Protein AF-A0A819ZBG8-F1 (afdb_monomer_lite)

InterPro domains:
  IPR000905 Gcp-like domain [PF00814] (15-69)

Organism: NCBI:txid392033

Radius of gyration: 13.38 Å; chains: 1; bounding box: 28×36×33 Å

Structure (mmCIF, N/CA/C/O backbone):
data_AF-A0A819ZBG8-F1
#
_entry.id   AF-A0A819ZBG8-F1
#
loop_
_atom_site.group_PDB
_atom_site.id
_atom_site.type_symbol
_atom_site.label_atom_id
_atom_site.label_alt_id
_atom_site.label_comp_id
_atom_site.label_asym_id
_atom_site.label_entity_id
_atom_site.label_seq_id
_atom_site.pdbx_PDB_ins_code
_atom_site.Cartn_x
_atom_site.Cartn_y
_atom_site.Cartn_z
_atom_site.occupancy
_atom_site.B_iso_or_equiv
_atom_site.auth_seq_id
_atom_site.auth_comp_id
_atom_site.auth_asym_id
_atom_site.auth_atom_id
_atom_site.pdbx_PDB_model_num
ATOM 1 N N . MET A 1 1 ? 1.349 27.763 -11.290 1.00 38.84 1 MET A N 1
ATOM 2 C CA . MET A 1 1 ? 1.770 26.781 -10.274 1.00 38.84 1 MET A CA 1
ATOM 3 C C . MET A 1 1 ? 0.528 26.492 -9.439 1.00 38.84 1 MET A C 1
ATOM 5 O O . MET A 1 1 ? 0.170 27.329 -8.629 1.00 38.84 1 MET A O 1
ATOM 9 N N . LYS A 1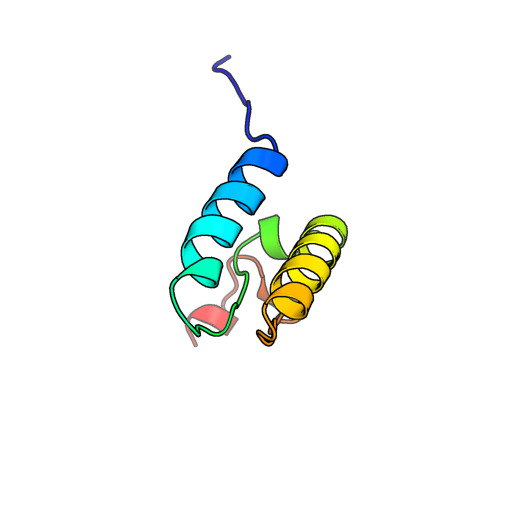 2 ? -0.258 25.471 -9.810 1.00 40.66 2 LYS A N 1
ATOM 10 C CA . LYS A 1 2 ? -1.575 25.182 -9.208 1.00 40.66 2 LYS A CA 1
ATOM 11 C C . LYS A 1 2 ? -1.407 24.138 -8.107 1.00 40.66 2 LYS A C 1
ATOM 13 O O . LYS A 1 2 ? -0.589 23.235 -8.255 1.00 40.66 2 LYS A O 1
ATOM 18 N N . ASP A 1 3 ? -2.153 24.331 -7.032 1.00 41.59 3 ASP A N 1
ATOM 19 C CA . ASP A 1 3 ? -2.058 23.660 -5.740 1.00 41.59 3 ASP A CA 1
ATOM 20 C C . ASP A 1 3 ? -1.951 22.132 -5.840 1.00 41.59 3 ASP A C 1
ATOM 22 O O . ASP A 1 3 ? -2.901 21.430 -6.178 1.00 41.59 3 ASP A O 1
ATOM 26 N N . CYS A 1 4 ? -0.763 21.617 -5.524 1.00 42.25 4 CYS A N 1
ATOM 27 C CA . CYS A 1 4 ? -0.485 20.193 -5.379 1.00 42.25 4 CYS A CA 1
ATOM 28 C C . CYS A 1 4 ? -0.740 19.787 -3.918 1.00 42.25 4 CYS A C 1
ATOM 30 O O . CYS A 1 4 ? 0.184 19.519 -3.157 1.00 42.25 4 CYS A O 1
ATOM 32 N N . SER A 1 5 ? -2.000 19.815 -3.486 1.00 44.53 5 SER A N 1
ATOM 33 C CA . SER A 1 5 ? -2.429 19.398 -2.144 1.00 44.53 5 SER A CA 1
ATOM 34 C C . SER A 1 5 ? -2.974 17.965 -2.147 1.00 44.53 5 SER A C 1
ATOM 36 O O . SER A 1 5 ? -4.019 17.670 -1.567 1.00 44.53 5 SER A O 1
ATOM 38 N N . PHE A 1 6 ? -2.244 17.036 -2.773 1.00 54.81 6 PHE A N 1
ATOM 39 C CA . PHE A 1 6 ? -2.481 15.604 -2.581 1.00 54.81 6 PHE A CA 1
ATOM 40 C C . PHE A 1 6 ? -1.952 15.197 -1.197 1.00 54.81 6 PHE A C 1
ATOM 42 O O . PHE A 1 6 ? -0.826 14.731 -1.042 1.00 54.81 6 PHE A O 1
ATOM 49 N N . SER A 1 7 ? -2.741 15.448 -0.152 1.00 65.50 7 SER A N 1
ATOM 50 C CA . SER A 1 7 ? -2.431 14.952 1.188 1.00 65.50 7 SER A CA 1
ATOM 51 C C . SER A 1 7 ? -2.823 13.480 1.259 1.00 65.50 7 SER A C 1
ATOM 53 O O . SER A 1 7 ? -4.002 13.155 1.155 1.00 65.50 7 SER A O 1
ATOM 55 N N . PHE A 1 8 ? -1.859 12.584 1.481 1.00 71.88 8 PHE A N 1
ATOM 56 C CA . PHE A 1 8 ? -2.098 11.145 1.685 1.00 71.88 8 PHE A CA 1
ATOM 57 C C . PHE A 1 8 ? -3.255 10.837 2.658 1.00 71.88 8 PHE A C 1
ATOM 59 O O . PHE A 1 8 ? -3.932 9.819 2.520 1.00 71.88 8 PHE A O 1
ATOM 66 N N . GLY A 1 9 ? -3.522 11.728 3.620 1.00 75.88 9 GLY A N 1
ATOM 67 C CA . GLY A 1 9 ? -4.629 11.588 4.565 1.00 75.88 9 GLY A CA 1
ATOM 68 C C . GLY A 1 9 ? -6.025 11.655 3.934 1.00 75.88 9 GLY A C 1
ATOM 69 O O . GLY A 1 9 ? -6.914 10.938 4.386 1.00 75.88 9 GLY A O 1
ATOM 70 N N . SER A 1 10 ? -6.238 12.462 2.888 1.00 82.69 10 SER A N 1
ATOM 71 C CA . SER A 1 10 ? -7.552 12.545 2.228 1.00 82.69 10 SER A CA 1
ATOM 72 C C . SER A 1 10 ? -7.846 11.313 1.371 1.00 82.69 10 SER A C 1
ATOM 74 O O . SER A 1 10 ? -8.994 10.890 1.275 1.00 82.69 10 SER A O 1
ATOM 76 N N . MET A 1 11 ? -6.813 10.696 0.795 1.00 85.19 11 MET A N 1
ATOM 77 C CA . MET A 1 11 ? -6.949 9.442 0.054 1.00 85.19 11 MET A CA 1
ATOM 78 C C . MET A 1 11 ? -7.355 8.292 0.984 1.00 85.19 11 MET A C 1
ATOM 80 O O . MET A 1 11 ? -8.318 7.579 0.707 1.00 85.19 11 MET A O 1
ATOM 84 N N . LEU A 1 12 ? -6.663 8.139 2.119 1.00 85.94 12 LEU A N 1
ATOM 85 C CA . LEU A 1 12 ? -6.969 7.081 3.086 1.00 85.94 12 LEU A CA 1
ATOM 86 C C . LEU A 1 12 ? -8.370 7.234 3.690 1.00 85.94 12 LEU A C 1
ATOM 88 O O . LEU A 1 12 ? -9.056 6.232 3.867 1.00 85.94 12 LEU A O 1
ATOM 92 N N . SER A 1 13 ? -8.829 8.461 3.958 1.00 86.62 13 SER A N 1
ATOM 93 C CA . SER A 1 13 ? -10.177 8.680 4.498 1.00 86.62 13 SER A CA 1
ATOM 94 C C . SER A 1 13 ? -11.283 8.334 3.496 1.00 86.62 13 SER A C 1
ATOM 96 O O . SER A 1 13 ? -12.320 7.794 3.884 1.00 86.62 13 SER A O 1
ATOM 98 N N . GLN A 1 14 ? -11.064 8.579 2.201 1.00 86.88 14 GLN A N 1
ATOM 99 C CA . GLN A 1 14 ? -11.991 8.148 1.152 1.00 86.88 14 GLN A CA 1
ATOM 100 C C . GLN A 1 14 ? -12.042 6.624 1.040 1.00 86.88 14 GLN A C 1
ATOM 102 O O . GLN A 1 14 ? -13.136 6.062 0.999 1.00 86.88 14 GLN A O 1
ATOM 107 N N . ILE A 1 15 ? -10.882 5.959 1.053 1.00 87.38 15 ILE A N 1
ATOM 108 C CA . ILE A 1 15 ? -10.799 4.492 1.028 1.00 87.38 15 ILE A CA 1
ATOM 109 C C . ILE A 1 15 ? -11.519 3.911 2.246 1.00 87.38 15 ILE A C 1
ATOM 111 O O . ILE A 1 15 ? -12.370 3.041 2.082 1.00 87.38 15 ILE A O 1
ATOM 115 N N . GLN A 1 16 ? -11.266 4.456 3.440 1.00 87.25 16 GLN A N 1
ATOM 116 C CA . GLN A 1 16 ? -11.935 4.059 4.680 1.00 87.25 16 GLN A CA 1
ATOM 117 C C . GLN A 1 16 ? -13.465 4.126 4.568 1.00 87.25 16 GLN A C 1
ATOM 119 O O . GLN A 1 16 ? -14.165 3.229 5.032 1.00 87.25 16 GLN A O 1
ATOM 124 N N . ARG A 1 17 ? -14.000 5.169 3.924 1.00 86.25 17 ARG A N 1
ATOM 125 C CA . ARG A 1 17 ? -15.449 5.320 3.732 1.00 86.25 17 ARG A CA 1
ATOM 126 C C . ARG A 1 17 ? -16.050 4.220 2.855 1.00 86.25 17 ARG A C 1
ATOM 128 O O . ARG A 1 17 ? -17.215 3.880 3.031 1.00 86.25 17 ARG A O 1
ATOM 135 N N . VAL A 1 18 ? -15.290 3.716 1.889 1.00 85.62 18 VAL A N 1
ATOM 136 C CA . VAL A 1 18 ? -15.752 2.698 0.939 1.00 85.62 18 VAL A CA 1
ATOM 137 C C . VAL A 1 18 ? -15.649 1.307 1.563 1.00 85.62 18 VAL A C 1
ATOM 139 O O . VAL A 1 18 ? -16.642 0.590 1.606 1.00 85.62 18 VAL A O 1
ATOM 142 N N . ILE A 1 19 ? -14.500 0.973 2.154 1.00 85.44 19 ILE A N 1
ATOM 143 C CA . ILE A 1 19 ? -14.286 -0.327 2.812 1.00 85.44 19 ILE A CA 1
ATOM 144 C C . ILE A 1 19 ? -15.125 -0.515 4.084 1.00 85.44 19 ILE A C 1
ATOM 146 O O . ILE A 1 19 ? -15.423 -1.636 4.467 1.00 85.44 19 ILE A O 1
ATOM 150 N N . GLY A 1 20 ? -15.515 0.572 4.758 1.00 80.38 20 GLY A N 1
ATOM 151 C CA . GLY A 1 20 ? -16.344 0.493 5.963 1.00 80.38 20 GLY A CA 1
ATOM 152 C C . GLY A 1 20 ? -17.804 0.119 5.692 1.00 80.38 20 GLY A C 1
ATOM 153 O O . GLY A 1 20 ? -18.511 -0.235 6.631 1.00 80.38 20 GLY A O 1
ATOM 154 N N . ASN A 1 21 ? -18.258 0.209 4.438 1.00 77.88 21 ASN A N 1
ATOM 155 C CA . ASN A 1 21 ? -19.647 -0.054 4.052 1.00 77.88 21 ASN 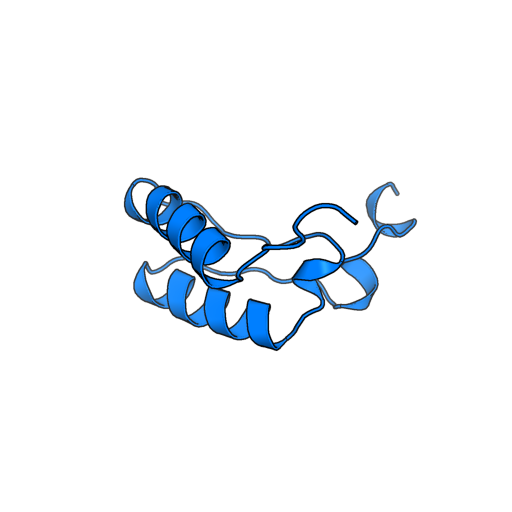A CA 1
ATOM 156 C C . ASN A 1 21 ? -19.814 -1.330 3.214 1.00 77.88 21 ASN A C 1
ATOM 158 O O . ASN A 1 21 ? -20.931 -1.817 3.088 1.00 77.88 21 ASN A O 1
ATOM 162 N N . GLU A 1 22 ? -18.730 -1.869 2.655 1.00 73.06 22 GLU A N 1
ATOM 163 C CA . GLU A 1 22 ? -18.749 -2.981 1.703 1.00 73.06 22 GLU A CA 1
ATOM 164 C C . GLU A 1 22 ? -17.604 -3.952 2.019 1.00 73.06 22 GLU A C 1
ATOM 166 O O . GLU A 1 22 ? -16.491 -3.523 2.322 1.00 73.06 22 GLU A O 1
ATOM 171 N N . ASN A 1 23 ? -17.837 -5.264 1.915 1.00 73.88 23 ASN A N 1
ATOM 172 C CA . ASN A 1 23 ? -16.777 -6.260 2.096 1.00 73.88 23 ASN A CA 1
ATOM 173 C C . ASN A 1 23 ? -16.068 -6.528 0.759 1.00 73.88 23 ASN A C 1
ATOM 175 O O . ASN A 1 23 ? -16.456 -7.417 0.001 1.00 73.88 23 ASN A O 1
ATOM 179 N N . ILE A 1 24 ? -15.063 -5.711 0.453 1.00 80.75 24 ILE A N 1
ATOM 180 C CA . ILE A 1 24 ? -14.367 -5.671 -0.841 1.00 80.75 24 ILE A CA 1
ATOM 181 C C . ILE A 1 24 ? -12.859 -5.838 -0.664 1.00 80.75 24 ILE A C 1
ATOM 183 O O . ILE A 1 24 ? -12.248 -5.203 0.191 1.00 80.75 24 ILE A O 1
ATOM 187 N N . SER A 1 25 ? -12.246 -6.653 -1.520 1.00 79.75 25 SER A N 1
ATOM 188 C CA . SER A 1 25 ? -10.791 -6.817 -1.603 1.00 79.75 25 SER A CA 1
ATOM 189 C C . SER A 1 25 ? -10.125 -5.542 -2.131 1.00 79.75 25 SER A C 1
ATOM 191 O O . SER A 1 25 ? -10.643 -4.905 -3.051 1.00 79.75 25 SER A O 1
ATOM 193 N N . CYS A 1 26 ? -8.962 -5.172 -1.586 1.00 84.94 26 CYS A N 1
ATOM 194 C CA . CYS A 1 26 ? -8.250 -3.961 -1.994 1.00 84.94 26 CYS A CA 1
ATOM 195 C C . CYS A 1 26 ? -6.976 -4.301 -2.778 1.00 84.94 26 CYS A C 1
ATOM 197 O O . CYS A 1 26 ? -6.127 -5.049 -2.292 1.00 84.94 26 CYS A O 1
ATOM 199 N N . VAL A 1 27 ? -6.828 -3.722 -3.975 1.00 88.50 27 VAL A N 1
ATOM 200 C CA . VAL A 1 27 ? -5.643 -3.890 -4.831 1.00 88.50 27 VAL A CA 1
ATOM 201 C C . VAL A 1 27 ? -5.139 -2.517 -5.290 1.00 88.50 27 VAL A C 1
ATOM 203 O O . VAL A 1 27 ? -5.673 -1.961 -6.252 1.00 88.50 27 VAL A O 1
ATOM 206 N N . PRO A 1 28 ? -4.153 -1.908 -4.608 1.00 85.12 28 PRO A N 1
ATOM 207 C CA . PRO A 1 28 ? -3.566 -0.654 -5.058 1.00 85.12 28 PRO A CA 1
ATOM 208 C C . PRO A 1 28 ? -2.727 -0.873 -6.323 1.00 85.12 28 PRO A C 1
ATOM 210 O O . PRO A 1 28 ? -1.841 -1.725 -6.362 1.00 85.12 28 PRO A O 1
ATOM 213 N N . VAL A 1 29 ? -2.987 -0.051 -7.340 1.00 87.31 29 VAL A N 1
ATOM 214 C CA . VAL A 1 29 ? -2.283 -0.035 -8.633 1.00 87.31 29 VAL A CA 1
ATOM 215 C C . VAL A 1 29 ? -1.818 1.385 -8.977 1.00 87.31 29 VAL A C 1
ATOM 217 O O . VAL A 1 29 ? -2.235 2.359 -8.343 1.00 87.31 29 VAL A O 1
ATOM 220 N N . GLY A 1 30 ? -0.941 1.520 -9.971 1.00 86.25 30 GLY A N 1
ATOM 221 C CA . GLY A 1 30 ? -0.360 2.795 -10.393 1.00 86.25 30 GLY A CA 1
ATOM 222 C C . GLY A 1 30 ? 0.943 3.143 -9.663 1.00 86.25 30 GLY A C 1
ATOM 223 O O . GLY A 1 30 ? 1.326 2.527 -8.669 1.00 86.25 30 GLY A O 1
ATOM 224 N N . GLY A 1 31 ? 1.635 4.187 -10.129 1.00 81.62 31 GLY A N 1
ATOM 225 C CA . GLY A 1 31 ? 2.933 4.590 -9.568 1.00 81.62 31 GLY A CA 1
ATOM 226 C C . GLY A 1 31 ? 2.895 4.961 -8.081 1.00 81.62 31 GLY A C 1
ATOM 227 O O . GLY A 1 31 ? 3.869 4.746 -7.372 1.00 81.62 31 GLY A O 1
ATOM 228 N N . ALA A 1 32 ? 1.761 5.440 -7.561 1.00 85.75 32 ALA A N 1
ATOM 229 C CA . ALA A 1 32 ? 1.603 5.664 -6.123 1.00 85.75 32 ALA A CA 1
ATOM 230 C C . ALA A 1 32 ? 1.629 4.349 -5.323 1.00 85.75 32 ALA A C 1
ATOM 232 O O . ALA A 1 32 ? 2.107 4.333 -4.190 1.00 85.75 32 ALA A O 1
ATOM 233 N N . ALA A 1 33 ? 1.178 3.240 -5.915 1.00 88.62 33 ALA A N 1
ATOM 234 C CA . ALA A 1 33 ? 1.183 1.932 -5.279 1.00 88.62 33 ALA A CA 1
ATOM 235 C C . ALA A 1 33 ? 2.592 1.355 -5.110 1.00 88.62 33 ALA A C 1
ATOM 237 O O . ALA A 1 33 ? 2.753 0.457 -4.297 1.00 88.62 33 ALA A O 1
ATOM 238 N N . SER A 1 34 ? 3.636 1.844 -5.790 1.00 89.00 34 SER A N 1
ATOM 239 C CA . SER A 1 34 ? 5.023 1.423 -5.503 1.00 89.00 34 SER A CA 1
ATOM 240 C C . SER A 1 34 ? 5.580 2.045 -4.211 1.00 89.00 34 SER A C 1
ATOM 242 O O . SER A 1 34 ? 6.619 1.619 -3.708 1.00 89.00 34 SER A O 1
ATOM 244 N N . ASN A 1 35 ? 4.873 3.017 -3.622 1.00 91.12 35 ASN A N 1
ATOM 245 C CA . ASN A 1 35 ? 5.263 3.651 -2.371 1.00 91.12 35 ASN A CA 1
ATOM 246 C C . ASN A 1 35 ? 5.024 2.714 -1.173 1.00 91.12 35 ASN A C 1
ATOM 248 O O . ASN A 1 35 ? 3.888 2.457 -0.769 1.00 91.12 35 ASN A O 1
ATOM 252 N N . LEU A 1 36 ? 6.112 2.243 -0.562 1.00 90.75 36 LEU A N 1
ATOM 253 C CA . LEU A 1 36 ? 6.061 1.309 0.569 1.00 90.75 36 LEU A CA 1
ATOM 254 C C . LEU A 1 36 ? 5.376 1.895 1.812 1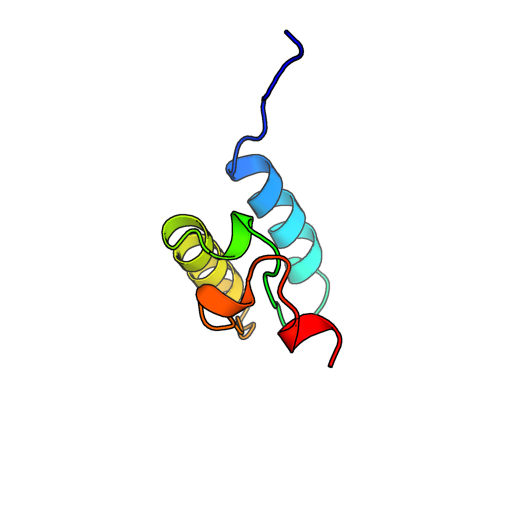.00 90.75 36 LEU A C 1
ATOM 256 O O . LEU A 1 36 ? 4.696 1.169 2.535 1.00 90.75 36 LEU A O 1
ATOM 260 N N . TYR A 1 37 ? 5.501 3.205 2.047 1.00 91.44 37 TYR A N 1
ATOM 261 C CA . TYR A 1 37 ? 4.798 3.866 3.146 1.00 91.44 37 TYR A CA 1
ATOM 262 C C . TYR A 1 37 ? 3.282 3.838 2.921 1.00 91.44 37 TYR A C 1
ATOM 264 O O . TYR A 1 37 ? 2.535 3.495 3.835 1.00 91.44 37 TYR A O 1
ATOM 272 N N . LEU A 1 38 ? 2.820 4.120 1.697 1.00 89.81 38 LEU A N 1
ATOM 273 C CA . LEU A 1 38 ? 1.399 4.012 1.353 1.00 89.81 38 LEU A CA 1
ATOM 274 C C . LEU A 1 38 ? 0.887 2.579 1.541 1.00 89.81 38 LEU A C 1
ATOM 276 O O . LEU A 1 38 ? -0.160 2.395 2.159 1.00 89.81 38 LEU A O 1
ATOM 280 N N . ARG A 1 39 ? 1.640 1.574 1.072 1.00 92.62 39 ARG A N 1
ATOM 281 C CA . ARG A 1 39 ? 1.285 0.155 1.251 1.00 92.62 39 ARG A CA 1
ATOM 282 C C . ARG A 1 39 ? 1.104 -0.208 2.714 1.00 92.62 39 ARG A C 1
ATOM 284 O O . ARG A 1 39 ? 0.099 -0.820 3.052 1.00 92.62 39 ARG A O 1
ATOM 291 N N . GLN A 1 40 ? 2.028 0.210 3.579 1.00 93.62 40 GLN A N 1
ATOM 292 C CA . GLN A 1 40 ? 1.920 -0.057 5.011 1.00 93.62 40 GLN A CA 1
ATOM 293 C C . GLN A 1 40 ? 0.640 0.552 5.591 1.00 93.62 40 GLN A C 1
ATOM 295 O O . GLN A 1 40 ? -0.129 -0.136 6.255 1.00 93.62 40 GLN A O 1
ATOM 300 N N . ARG A 1 41 ? 0.361 1.825 5.282 1.00 93.31 41 ARG A N 1
ATOM 301 C CA . ARG A 1 41 ? -0.839 2.518 5.778 1.00 93.31 41 ARG A CA 1
ATOM 302 C C . ARG A 1 41 ? -2.134 1.889 5.268 1.00 93.31 41 ARG A C 1
ATOM 304 O O . ARG A 1 41 ? -3.108 1.823 6.012 1.00 93.31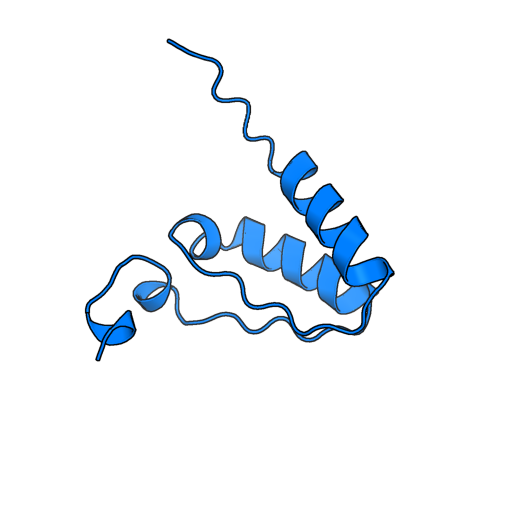 41 ARG A O 1
ATOM 311 N N . MET A 1 42 ? -2.153 1.432 4.018 1.00 91.06 42 MET A N 1
ATOM 312 C CA . MET A 1 42 ? -3.287 0.697 3.461 1.00 91.06 42 MET A CA 1
ATOM 313 C C . MET A 1 42 ? -3.439 -0.683 4.097 1.00 91.06 42 MET A C 1
ATOM 315 O O . MET A 1 42 ? -4.566 -1.097 4.336 1.00 91.06 42 MET A O 1
ATOM 319 N N . ASN A 1 43 ? -2.338 -1.372 4.403 1.00 93.38 43 ASN A N 1
ATOM 320 C CA . ASN A 1 43 ? -2.375 -2.685 5.040 1.00 93.38 43 ASN A CA 1
ATOM 321 C C . ASN A 1 43 ? -2.947 -2.594 6.454 1.00 93.38 43 ASN A C 1
ATOM 323 O O . ASN A 1 43 ? -3.825 -3.378 6.803 1.00 93.38 43 ASN A O 1
ATOM 327 N N . ASP A 1 44 ? -2.506 -1.604 7.233 1.00 93.88 44 ASP A N 1
ATOM 32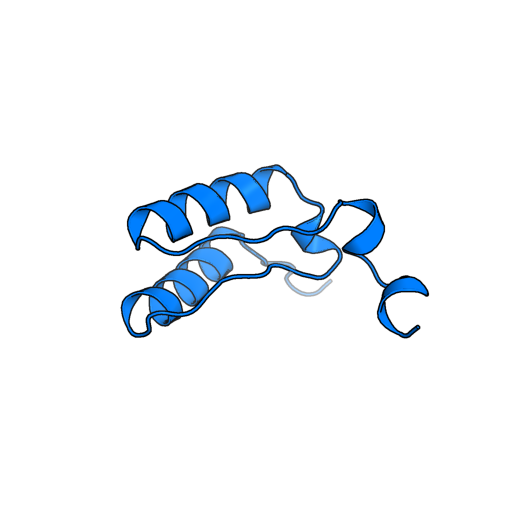8 C CA . ASP A 1 44 ? -3.039 -1.331 8.571 1.00 93.88 44 ASP A CA 1
ATOM 329 C C . ASP A 1 44 ? -4.555 -1.070 8.507 1.00 93.88 44 ASP A C 1
ATOM 331 O O . ASP A 1 44 ? -5.329 -1.621 9.292 1.00 93.88 44 ASP A O 1
ATOM 335 N N . LEU A 1 45 ? -4.989 -0.266 7.528 1.00 91.19 45 LEU A N 1
ATOM 336 C CA . LEU A 1 45 ? -6.396 0.063 7.316 1.00 91.19 45 LEU A CA 1
ATOM 337 C C . LEU A 1 45 ? -7.218 -1.163 6.883 1.00 91.19 45 LEU A C 1
ATOM 339 O O . LEU A 1 45 ? -8.258 -1.426 7.473 1.00 91.19 45 LEU A O 1
ATOM 343 N N . CYS A 1 46 ? -6.763 -1.933 5.892 1.00 90.81 46 CYS A N 1
ATOM 344 C CA . CYS A 1 46 ? -7.476 -3.124 5.419 1.00 90.81 46 CYS A CA 1
ATOM 345 C C . CYS A 1 46 ? -7.559 -4.189 6.520 1.00 90.81 46 CYS A C 1
ATOM 347 O O . CYS A 1 46 ? -8.635 -4.728 6.768 1.00 90.81 46 CYS A O 1
ATOM 349 N N . SER A 1 47 ? -6.466 -4.396 7.263 1.00 91.31 47 SER A N 1
ATOM 350 C CA . SER A 1 47 ? -6.419 -5.324 8.400 1.00 91.31 47 SER A CA 1
ATOM 351 C C . SER A 1 47 ? -7.426 -4.947 9.488 1.00 91.31 47 SER A C 1
ATOM 353 O O . SER A 1 47 ? -8.076 -5.825 10.048 1.00 91.31 47 SER A O 1
ATOM 355 N N . HIS A 1 48 ? -7.605 -3.649 9.763 1.00 92.12 48 HIS A N 1
ATOM 356 C CA . HIS A 1 48 ? -8.603 -3.170 10.725 1.00 92.12 48 HIS A CA 1
ATOM 357 C C . HIS A 1 48 ? -10.040 -3.563 10.339 1.00 92.12 48 HIS A C 1
ATOM 359 O O . HIS A 1 48 ? -10.844 -3.863 11.219 1.00 92.12 48 HIS A O 1
ATOM 365 N N . TYR A 1 49 ? -10.346 -3.602 9.041 1.00 90.25 49 TYR A N 1
ATOM 366 C CA . TYR A 1 49 ? -11.658 -3.991 8.514 1.00 90.25 49 TYR A CA 1
ATOM 367 C C . TYR A 1 49 ? -11.750 -5.478 8.126 1.00 90.25 49 TYR A C 1
ATOM 369 O O . TYR A 1 49 ? -12.772 -5.902 7.596 1.00 90.25 49 TYR A O 1
ATOM 377 N N . GLY A 1 50 ? -10.715 -6.286 8.393 1.00 89.94 50 GLY A N 1
ATOM 378 C CA . GLY A 1 50 ? -10.692 -7.709 8.028 1.00 89.94 50 GLY A CA 1
ATOM 379 C C . GLY A 1 50 ? -10.597 -7.968 6.520 1.00 89.94 50 GLY A C 1
ATOM 380 O O . GLY A 1 50 ? -10.978 -9.040 6.057 1.00 89.94 50 GLY A O 1
ATOM 381 N N . ILE A 1 51 ? -10.104 -6.991 5.758 1.00 90.25 51 ILE A N 1
ATOM 382 C CA . ILE A 1 51 ? -9.945 -7.048 4.305 1.00 90.25 51 ILE A CA 1
ATOM 383 C C . ILE A 1 51 ? -8.512 -7.445 3.961 1.00 90.25 51 ILE A C 1
ATOM 385 O O . ILE A 1 51 ? -7.550 -6.918 4.522 1.00 90.25 51 ILE A O 1
ATOM 389 N N . GLU A 1 52 ? -8.366 -8.337 2.985 1.00 89.94 52 GLU A N 1
ATOM 390 C CA . GLU A 1 52 ? -7.068 -8.664 2.406 1.00 89.94 52 GLU A CA 1
ATOM 391 C C . GLU A 1 52 ? -6.603 -7.552 1.452 1.00 89.94 52 GLU A C 1
ATOM 393 O O . GLU A 1 52 ? -7.312 -7.167 0.513 1.00 89.94 52 GLU A O 1
ATOM 398 N N . LEU A 1 53 ? -5.392 -7.043 1.695 1.00 91.06 53 LEU A N 1
ATOM 399 C CA . LEU A 1 53 ? -4.693 -6.151 0.778 1.00 91.06 53 LEU A CA 1
ATOM 400 C C . LEU A 1 53 ? -3.774 -6.978 -0.125 1.00 91.06 53 LEU A C 1
ATOM 402 O O . LEU A 1 53 ? -2.773 -7.523 0.341 1.00 91.06 53 LEU A O 1
ATOM 406 N N . VAL A 1 54 ? -4.061 -7.004 -1.425 1.00 92.44 54 VAL A N 1
ATOM 407 C CA . VAL A 1 54 ? -3.196 -7.654 -2.418 1.00 92.44 54 VAL A CA 1
ATOM 408 C C . VAL A 1 54 ? -2.383 -6.591 -3.135 1.00 92.44 54 VAL A C 1
ATOM 410 O O . VAL A 1 54 ? -2.915 -5.631 -3.679 1.00 92.44 54 VAL A O 1
ATOM 413 N N . CYS A 1 55 ? -1.069 -6.754 -3.134 1.00 90.69 55 CYS A N 1
ATOM 414 C CA . CYS A 1 55 ? -0.135 -5.763 -3.641 1.00 90.69 55 CYS A CA 1
ATOM 415 C C . CYS A 1 55 ? 0.790 -6.422 -4.674 1.00 90.69 55 CYS A C 1
ATOM 417 O O . CYS A 1 55 ? 1.575 -7.288 -4.284 1.00 90.69 55 CYS A O 1
ATOM 419 N N . PRO A 1 56 ? 0.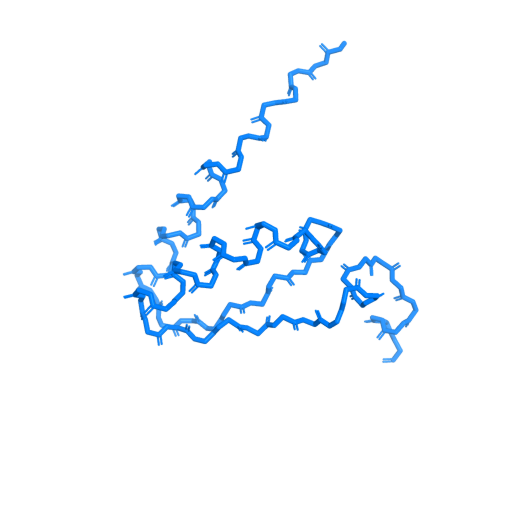754 -6.024 -5.961 1.00 89.25 56 PRO A N 1
ATOM 420 C CA . PRO A 1 56 ? 1.692 -6.553 -6.947 1.00 89.25 56 PRO A CA 1
ATOM 421 C C . PRO A 1 56 ? 3.127 -6.125 -6.609 1.00 89.25 56 PRO A C 1
ATOM 423 O O . PRO A 1 56 ? 3.340 -5.144 -5.874 1.00 89.25 56 PRO A O 1
ATOM 426 N N . SER A 1 57 ? 4.120 -6.840 -7.147 1.00 89.62 57 SER A N 1
ATOM 427 C CA . SER A 1 57 ? 5.521 -6.419 -7.053 1.00 89.62 57 SER A CA 1
ATOM 428 C C . SER A 1 57 ? 5.687 -5.000 -7.606 1.00 89.62 57 SER A C 1
ATOM 430 O O . SER A 1 57 ? 4.926 -4.554 -8.471 1.00 89.62 57 SER A O 1
ATOM 432 N N . VAL A 1 58 ? 6.643 -4.248 -7.064 1.00 88.94 58 VAL A N 1
ATOM 433 C CA . VAL A 1 58 ? 6.767 -2.806 -7.335 1.00 88.94 58 VAL A CA 1
ATOM 434 C C . VAL A 1 58 ? 7.020 -2.505 -8.814 1.00 88.94 58 VAL A C 1
ATOM 436 O O . VAL A 1 58 ? 6.521 -1.501 -9.316 1.00 88.94 58 VAL A O 1
ATOM 439 N N . GLU A 1 59 ? 7.710 -3.402 -9.518 1.00 87.69 59 GLU A N 1
ATOM 440 C CA . GLU A 1 59 ? 7.971 -3.345 -10.957 1.00 87.69 59 GLU A CA 1
ATOM 441 C C . GLU A 1 59 ? 6.703 -3.440 -11.816 1.00 87.69 59 GLU A C 1
ATOM 443 O O . GLU A 1 59 ? 6.693 -2.944 -12.938 1.00 87.69 59 GLU A O 1
ATOM 448 N N . PHE A 1 60 ? 5.620 -4.007 -11.276 1.00 87.56 60 PHE A N 1
ATOM 449 C CA . PHE A 1 60 ? 4.339 -4.145 -11.972 1.00 87.56 60 PHE A CA 1
ATOM 450 C C . PHE A 1 60 ? 3.322 -3.058 -11.603 1.00 87.56 60 PHE A C 1
ATOM 452 O O . PHE A 1 60 ? 2.185 -3.097 -12.062 1.00 87.56 60 PHE A O 1
ATOM 459 N N . CYS A 1 61 ? 3.693 -2.095 -10.755 1.00 87.19 61 CYS A N 1
ATOM 460 C CA . CYS A 1 61 ? 2.757 -1.074 -10.276 1.00 87.19 61 CYS A CA 1
ATOM 461 C C . CYS A 1 61 ? 2.586 0.095 -11.240 1.00 87.19 61 CYS A C 1
ATOM 463 O O . CYS A 1 61 ? 1.540 0.733 -11.240 1.00 87.19 61 CYS A O 1
ATOM 465 N N . THR A 1 62 ? 3.613 0.418 -12.018 1.00 85.31 62 THR A N 1
ATOM 466 C CA . THR A 1 62 ? 3.561 1.482 -13.028 1.00 85.31 62 THR A CA 1
ATOM 467 C C . THR A 1 62 ? 3.053 0.944 -14.355 1.00 85.31 62 THR A C 1
ATOM 469 O O . THR A 1 62 ? 2.987 -0.267 -14.539 1.00 85.31 62 THR A O 1
ATOM 472 N N . ASP A 1 63 ? 2.759 1.833 -15.300 1.00 85.31 63 ASP A N 1
ATOM 473 C CA . ASP A 1 63 ? 2.445 1.429 -16.669 1.00 85.31 63 ASP A CA 1
ATOM 474 C C . ASP A 1 63 ? 3.606 0.594 -17.235 1.00 85.31 63 ASP A C 1
ATOM 476 O O . ASP A 1 63 ? 4.742 1.064 -17.328 1.00 85.31 63 ASP A O 1
ATOM 480 N N . ASN A 1 64 ? 3.330 -0.675 -17.532 1.00 82.88 64 ASN A N 1
ATOM 481 C CA . ASN A 1 64 ? 4.289 -1.641 -18.059 1.00 82.88 64 ASN A CA 1
ATOM 482 C C . ASN A 1 64 ? 3.588 -2.594 -19.037 1.00 82.88 64 ASN A C 1
ATOM 484 O O . ASN A 1 64 ? 2.380 -2.815 -18.930 1.00 82.88 64 ASN A O 1
ATOM 488 N N . ASP A 1 65 ? 4.345 -3.182 -19.967 1.00 79.38 65 ASP A N 1
ATOM 489 C CA . ASP A 1 65 ? 3.797 -4.073 -21.002 1.00 79.38 65 ASP A CA 1
ATOM 490 C C . ASP A 1 65 ? 3.133 -5.332 -20.416 1.00 79.38 65 ASP A C 1
ATOM 492 O O . ASP A 1 65 ? 2.202 -5.876 -21.005 1.00 79.38 65 ASP A O 1
ATOM 496 N N . GLY A 1 66 ? 3.544 -5.757 -19.216 1.00 77.75 66 GLY A N 1
ATOM 497 C CA . GLY A 1 66 ? 2.927 -6.869 -18.491 1.00 77.75 66 GLY A CA 1
ATOM 498 C C . GLY A 1 66 ? 1.496 -6.596 -18.013 1.00 77.75 66 GLY A C 1
ATOM 499 O O . GLY A 1 66 ? 0.799 -7.537 -17.655 1.00 77.75 66 GLY A O 1
ATOM 500 N N . MET A 1 67 ? 1.034 -5.340 -18.026 1.00 79.81 67 MET A N 1
ATOM 501 C CA . MET A 1 67 ? -0.342 -4.974 -17.668 1.00 79.81 67 MET A CA 1
ATOM 502 C C . MET A 1 67 ? -1.347 -5.206 -18.814 1.00 79.81 67 MET A C 1
ATOM 504 O O . MET A 1 67 ? -2.541 -5.322 -18.550 1.00 79.81 67 MET A O 1
ATOM 508 N N . ILE A 1 68 ? -0.885 -5.240 -20.071 1.00 80.25 68 ILE A N 1
ATOM 509 C CA . ILE A 1 68 ? -1.737 -5.299 -21.280 1.00 80.25 68 ILE A CA 1
ATOM 510 C C . ILE A 1 68 ? -1.648 -6.663 -22.001 1.00 80.25 68 ILE A C 1
ATOM 512 O O . ILE A 1 68 ? -2.462 -6.930 -22.886 1.00 80.25 68 ILE A O 1
ATOM 516 N N . ALA A 1 69 ? -0.670 -7.502 -21.639 1.00 57.97 69 ALA A N 1
ATOM 517 C CA . ALA A 1 69 ? -0.343 -8.773 -22.296 1.00 57.97 69 ALA A CA 1
ATOM 518 C C . ALA A 1 69 ? -1.355 -9.910 -22.062 1.00 57.97 69 ALA A C 1
ATOM 520 O O . ALA A 1 69 ? -1.924 -10.001 -20.951 1.00 57.97 69 ALA A O 1
#

Foldseek 3Di:
DDDPPPDLVVVLVVVLVVLVVDQDAAEQAALVLLDPVSVVSVCVSCVVSVHDYDYDDSVRRHDDPVVVD

pLDDT: mean 82.0, std 13.57, range [38.84, 93.88]

Secondary structure (DSSP, 8-state):
-------HHHHHHHHHHHHTTS---B---SGGGG-HHHHHHHHHHHHHTT--B----GGGSSS-GGGT-

Sequence (69 aa):
MKDCSFSFGSMLSQIQRVIGNENISCVPVGGAASNLYLRQRMNDLCSHYGIELVCPSVEFCTDNDGMIA